Protein AF-A0A928YF68-F1 (afdb_monomer_lite)

Secondary structure (DSSP, 8-state):
---HHHHT-GGGGTSPPP-HHHHHHHHHHT--SPP-----SS----EEEEE--SHHHHHHHHHHHHTT-EEEEE-SSSSTTHHHHHSSTTTTT--

Foldseek 3Di:
DPDPVQVPAPVVVPPHGDPVVVVVVVCVVPDDDDDPQLQAPDAPPAEEEAEALAPVRVVVQSVCVNPRYHYHYHYPDPDHHPPVQCPPPVNVVVD

pLDDT: mean 77.39, std 16.94, range [32.59, 93.44]

Sequence (95 aa):
MHPSCETACRRGAIDSPIAICTLKRSAADFALHPFPQKVAVKKTGKRIAIIGSGPCGLAAAHDLAVKGHDVIIYEALPVAGACSVWESP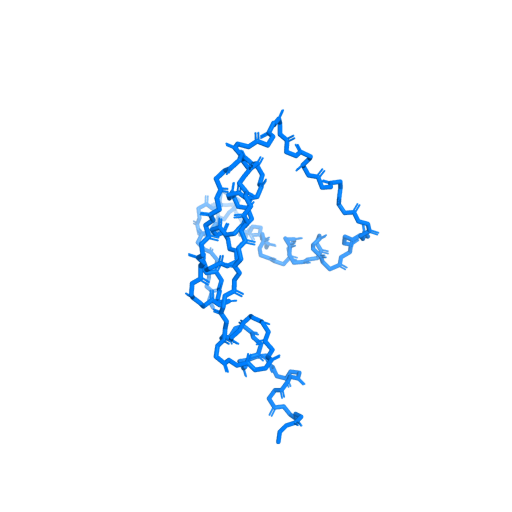IVCRAA

Structure (mmCIF, N/CA/C/O backbone):
data_AF-A0A928YF68-F1
#
_entry.id   AF-A0A928YF68-F1
#
loop_
_atom_site.group_PDB
_atom_site.id
_atom_site.type_symbol
_atom_site.label_atom_id
_atom_site.label_alt_id
_atom_site.label_comp_id
_atom_site.label_asym_id
_atom_site.label_entity_id
_atom_site.label_seq_id
_atom_site.pdbx_PDB_ins_code
_atom_site.Cartn_x
_atom_site.Cartn_y
_atom_site.Cartn_z
_atom_site.occupancy
_atom_site.B_iso_or_equiv
_atom_site.auth_seq_id
_atom_site.auth_comp_id
_atom_site.auth_asym_id
_atom_site.auth_atom_id
_atom_site.pdbx_PDB_model_num
ATOM 1 N N . MET A 1 1 ? 13.236 -11.257 -10.601 1.00 42.12 1 MET A N 1
ATOM 2 C CA . MET A 1 1 ? 11.897 -10.670 -10.815 1.00 42.12 1 MET A CA 1
ATOM 3 C C . MET A 1 1 ? 12.091 -9.376 -11.590 1.00 42.12 1 MET A C 1
ATOM 5 O O . MET A 1 1 ? 12.601 -8.430 -11.010 1.00 42.12 1 MET A O 1
ATOM 9 N N . HIS A 1 2 ? 11.819 -9.361 -12.899 1.00 55.28 2 HIS A N 1
ATOM 10 C CA . HIS A 1 2 ? 11.913 -8.134 -13.698 1.00 55.28 2 HIS A CA 1
ATOM 11 C C . HIS A 1 2 ? 10.718 -7.235 -13.348 1.00 55.28 2 HIS A C 1
ATOM 13 O O . HIS A 1 2 ? 9.579 -7.669 -13.533 1.00 55.28 2 HIS A O 1
ATOM 19 N N . PRO A 1 3 ? 10.929 -6.024 -12.813 1.00 64.62 3 PRO A N 1
ATOM 20 C CA . PRO A 1 3 ? 9.848 -5.084 -12.558 1.00 64.62 3 PRO A CA 1
ATOM 21 C C . PRO A 1 3 ? 9.154 -4.773 -13.884 1.00 64.62 3 PRO A C 1
ATOM 23 O O . PRO A 1 3 ? 9.802 -4.345 -14.838 1.00 64.62 3 PRO A O 1
ATOM 26 N N . SER A 1 4 ? 7.838 -4.972 -13.958 1.00 71.88 4 SER A N 1
ATOM 27 C CA . SER A 1 4 ? 7.061 -4.755 -15.189 1.00 71.88 4 SER A CA 1
ATOM 28 C C . SER A 1 4 ? 7.289 -3.361 -15.790 1.00 71.88 4 SER A C 1
ATOM 30 O O . SER A 1 4 ? 7.345 -3.212 -17.007 1.00 71.88 4 SER A O 1
ATOM 32 N N . CYS A 1 5 ? 7.533 -2.348 -14.954 1.00 87.25 5 CYS A N 1
ATOM 33 C CA . CYS A 1 5 ? 7.859 -0.991 -15.392 1.00 87.25 5 CYS A CA 1
ATOM 34 C C . CYS A 1 5 ? 9.170 -0.880 -16.198 1.00 87.25 5 CYS A C 1
ATOM 36 O O . CYS A 1 5 ? 9.268 -0.017 -17.064 1.00 87.25 5 CYS A O 1
ATOM 38 N N . GLU A 1 6 ? 10.178 -1.709 -15.918 1.00 89.00 6 GLU A N 1
ATOM 39 C CA . GLU A 1 6 ? 11.492 -1.638 -16.579 1.00 89.00 6 GLU A CA 1
ATOM 40 C C . GLU A 1 6 ? 11.453 -2.258 -17.980 1.00 89.00 6 GLU A C 1
ATOM 42 O O . GLU A 1 6 ? 12.152 -1.792 -18.877 1.00 89.00 6 GLU A O 1
ATOM 47 N N . THR A 1 7 ? 10.562 -3.231 -18.203 1.00 86.56 7 THR A N 1
ATOM 48 C CA . THR A 1 7 ? 10.365 -3.865 -19.520 1.00 86.56 7 THR A CA 1
ATOM 49 C C . THR A 1 7 ? 9.819 -2.904 -20.581 1.00 86.56 7 THR A C 1
ATOM 51 O O . THR A 1 7 ? 10.130 -3.047 -21.758 1.00 86.56 7 THR A O 1
ATOM 54 N N . ALA A 1 8 ? 9.056 -1.887 -20.169 1.00 89.12 8 ALA A N 1
ATOM 55 C CA . ALA A 1 8 ? 8.506 -0.855 -21.051 1.00 89.12 8 ALA A CA 1
ATOM 56 C C . ALA A 1 8 ? 9.413 0.390 -21.174 1.00 89.12 8 ALA A C 1
ATOM 58 O O . ALA A 1 8 ? 9.017 1.402 -21.756 1.00 89.12 8 ALA A O 1
ATOM 59 N N . CYS A 1 9 ? 10.618 0.370 -20.594 1.00 89.75 9 CYS A N 1
ATOM 60 C CA . CYS A 1 9 ? 11.495 1.535 -20.573 1.00 89.75 9 CYS A CA 1
ATOM 61 C C . CYS A 1 9 ? 12.070 1.827 -21.969 1.00 89.75 9 CYS A C 1
ATOM 63 O O . CYS A 1 9 ? 12.876 1.058 -22.487 1.00 89.75 9 CYS A O 1
ATOM 65 N N . ARG A 1 10 ? 11.748 2.997 -22.545 1.00 91.31 10 ARG A N 1
ATOM 66 C CA . ARG A 1 10 ? 12.273 3.438 -23.857 1.00 91.31 10 ARG A CA 1
ATOM 67 C C . ARG A 1 10 ? 13.804 3.447 -23.926 1.00 91.31 10 ARG A C 1
ATOM 69 O O . ARG A 1 10 ? 14.366 3.243 -24.995 1.00 91.31 10 ARG A O 1
ATOM 76 N N . ARG A 1 11 ? 14.479 3.683 -22.797 1.00 89.94 11 ARG A N 1
ATOM 77 C CA . ARG A 1 11 ? 15.946 3.713 -22.717 1.00 89.94 11 ARG A CA 1
ATOM 78 C C . ARG A 1 11 ? 16.576 2.354 -23.051 1.00 89.94 11 ARG A C 1
ATOM 80 O O . ARG A 1 11 ? 17.621 2.328 -23.687 1.00 89.94 11 ARG A O 1
ATOM 87 N N . GLY A 1 12 ? 15.874 1.253 -22.764 1.00 87.00 12 GLY A N 1
ATOM 88 C CA . GLY A 1 12 ? 16.303 -0.096 -23.140 1.00 87.00 12 GLY A CA 1
ATOM 89 C C . GLY A 1 12 ? 16.373 -0.348 -24.653 1.00 87.00 12 GLY A C 1
ATOM 90 O O . GLY A 1 12 ? 16.923 -1.360 -25.063 1.00 87.00 12 GLY A O 1
ATOM 91 N N . ALA A 1 13 ? 15.847 0.555 -25.493 1.00 87.56 13 ALA A N 1
ATOM 92 C CA . ALA A 1 13 ? 16.028 0.495 -26.946 1.00 87.56 13 ALA A CA 1
ATOM 93 C C . ALA A 1 13 ? 17.369 1.088 -27.425 1.00 87.56 13 ALA A C 1
ATOM 95 O O . ALA A 1 13 ? 17.707 0.944 -28.596 1.00 87.56 13 ALA A O 1
ATOM 96 N N . ILE A 1 14 ? 18.098 1.796 -26.554 1.00 91.19 14 ILE A N 1
ATOM 97 C CA . ILE A 1 14 ? 19.380 2.447 -26.869 1.00 91.19 14 ILE A CA 1
ATOM 98 C C . ILE A 1 14 ? 20.517 1.717 -26.153 1.00 91.19 14 ILE A C 1
ATOM 100 O O . ILE A 1 14 ? 21.496 1.326 -26.779 1.00 91.19 14 ILE A O 1
ATOM 104 N N . ASP A 1 15 ? 20.383 1.549 -24.840 1.00 88.06 15 ASP A N 1
ATOM 105 C CA . ASP A 1 15 ? 21.351 0.880 -23.977 1.00 88.06 15 ASP A CA 1
ATOM 106 C C . ASP A 1 15 ? 20.613 -0.005 -22.956 1.00 88.06 15 ASP A C 1
ATOM 108 O O . ASP A 1 15 ? 19.942 -0.964 -23.337 1.00 88.06 15 ASP A O 1
ATOM 112 N N . SER A 1 16 ? 20.720 0.284 -21.661 1.00 88.25 16 SER A N 1
ATOM 113 C CA . SER A 1 16 ? 20.074 -0.475 -20.599 1.00 88.25 16 SER A CA 1
ATOM 114 C C . SER A 1 16 ? 18.841 0.257 -20.054 1.00 88.25 16 SER A C 1
ATOM 116 O O . SER A 1 16 ? 18.821 1.488 -19.945 1.00 88.25 16 SER A O 1
ATOM 118 N N . PRO A 1 17 ? 17.772 -0.475 -19.687 1.00 89.56 17 PRO A N 1
ATOM 119 C CA . PRO A 1 17 ? 16.637 0.128 -19.007 1.00 89.56 17 PRO A CA 1
ATOM 120 C C . PRO A 1 17 ? 17.084 0.734 -17.673 1.00 89.56 17 PRO A C 1
ATOM 122 O O . PRO A 1 17 ? 17.978 0.230 -16.991 1.00 89.56 17 PRO A O 1
ATOM 125 N N . ILE A 1 18 ? 16.429 1.824 -17.282 1.00 90.62 18 ILE A N 1
ATOM 126 C CA . ILE A 1 18 ? 16.691 2.465 -15.994 1.00 90.62 18 ILE A CA 1
ATOM 127 C C . ILE A 1 18 ? 16.285 1.501 -14.872 1.00 90.62 18 ILE A C 1
ATOM 129 O O . ILE A 1 18 ? 15.207 0.911 -14.935 1.00 90.62 18 ILE A O 1
ATOM 133 N N . ALA A 1 19 ? 17.104 1.399 -13.820 1.00 90.44 19 ALA A N 1
ATOM 134 C CA . ALA A 1 19 ? 16.824 0.601 -12.622 1.00 90.44 19 ALA A CA 1
ATOM 135 C C . ALA A 1 19 ? 15.738 1.253 -11.735 1.00 90.44 19 ALA A C 1
ATOM 137 O O . ALA A 1 19 ? 15.996 1.724 -10.624 1.00 90.44 19 ALA A O 1
ATOM 138 N N . ILE A 1 20 ? 14.509 1.324 -12.252 1.00 89.69 20 ILE A N 1
ATOM 139 C CA . ILE A 1 20 ? 13.344 1.965 -11.630 1.00 89.69 20 ILE A CA 1
ATOM 140 C C . ILE A 1 20 ? 13.035 1.351 -10.261 1.00 89.69 20 ILE A C 1
ATOM 142 O O . ILE A 1 20 ? 12.683 2.083 -9.337 1.00 89.69 20 ILE A O 1
ATOM 146 N N . CYS A 1 21 ? 13.151 0.031 -10.103 1.00 87.25 21 CYS A N 1
ATOM 147 C CA . CYS A 1 21 ? 12.892 -0.632 -8.824 1.00 87.25 21 CYS A CA 1
ATOM 148 C C . CYS A 1 21 ? 13.877 -0.178 -7.742 1.00 87.25 21 CYS A C 1
ATOM 150 O O . CYS A 1 21 ? 13.457 0.238 -6.662 1.00 87.25 21 CYS A O 1
ATOM 152 N N . THR A 1 22 ? 15.173 -0.162 -8.058 1.00 88.62 22 THR A N 1
ATOM 153 C CA . THR A 1 22 ? 16.222 0.289 -7.134 1.00 88.62 22 THR A CA 1
ATOM 154 C C . THR A 1 22 ? 16.076 1.769 -6.799 1.00 88.62 22 THR A C 1
ATOM 156 O O . THR A 1 22 ? 16.218 2.147 -5.640 1.00 88.62 22 THR A O 1
ATOM 159 N N . LEU A 1 23 ? 15.729 2.607 -7.781 1.00 89.88 23 LEU A N 1
ATOM 160 C CA . LEU A 1 23 ? 15.477 4.031 -7.549 1.00 89.88 23 LEU A CA 1
ATOM 161 C C . LEU A 1 23 ? 14.270 4.261 -6.632 1.00 89.88 23 LEU A C 1
ATOM 163 O O . LEU A 1 23 ? 14.365 5.048 -5.694 1.00 89.88 23 LEU A O 1
ATOM 167 N N . LYS A 1 24 ? 13.155 3.551 -6.858 1.00 88.50 24 LYS A N 1
ATOM 168 C CA . LYS A 1 24 ? 11.969 3.616 -5.987 1.00 88.50 24 LYS A CA 1
ATOM 169 C C . LYS A 1 24 ? 12.286 3.148 -4.572 1.00 88.50 24 LYS A C 1
ATOM 171 O O . LYS A 1 24 ? 11.840 3.778 -3.620 1.00 88.50 24 LYS A O 1
ATOM 176 N N . ARG A 1 25 ? 13.060 2.068 -4.441 1.00 88.31 25 ARG A N 1
ATOM 177 C CA . ARG A 1 25 ? 13.489 1.553 -3.142 1.00 88.31 25 ARG A CA 1
ATOM 178 C C . ARG A 1 25 ? 14.384 2.546 -2.412 1.00 88.31 25 ARG A C 1
ATOM 180 O O . ARG A 1 25 ? 14.078 2.875 -1.281 1.00 88.31 25 ARG A O 1
ATOM 187 N N . SER A 1 26 ? 15.404 3.086 -3.075 1.00 89.69 26 SER A N 1
ATOM 188 C CA . SER A 1 26 ? 16.272 4.121 -2.503 1.00 89.69 26 SER A CA 1
ATOM 189 C C . SER A 1 26 ? 15.454 5.327 -2.029 1.00 89.69 26 SER A C 1
ATOM 191 O O . SER A 1 26 ? 15.565 5.744 -0.883 1.00 89.69 26 SER A O 1
ATOM 193 N N . ALA A 1 27 ? 14.536 5.832 -2.859 1.00 87.56 27 ALA A N 1
ATOM 194 C CA . ALA A 1 27 ? 13.657 6.931 -2.466 1.00 87.56 27 ALA A CA 1
ATOM 195 C C . A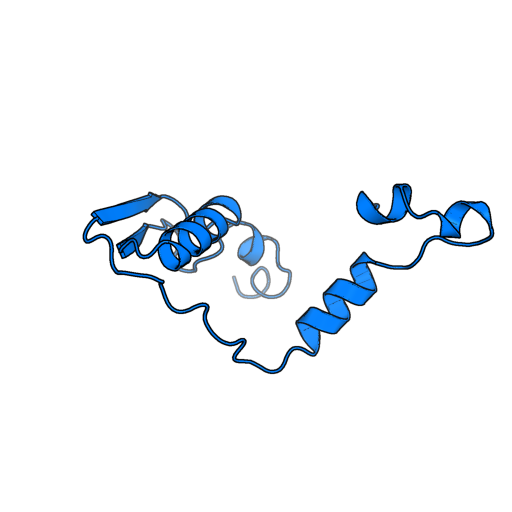LA A 1 27 ? 12.770 6.596 -1.251 1.00 87.56 27 ALA A C 1
ATOM 197 O O . ALA A 1 27 ? 12.526 7.475 -0.431 1.00 87.56 27 ALA A O 1
ATOM 198 N N . ALA A 1 28 ? 12.296 5.352 -1.128 1.00 85.00 28 ALA A N 1
ATOM 199 C CA . ALA A 1 28 ? 11.531 4.893 0.031 1.00 85.00 28 ALA A CA 1
ATOM 200 C C . ALA A 1 28 ? 12.406 4.725 1.287 1.00 85.00 28 ALA A C 1
ATOM 202 O O . ALA A 1 28 ? 11.975 5.106 2.369 1.00 85.00 28 ALA A O 1
ATOM 203 N N . ASP A 1 29 ? 13.631 4.215 1.141 1.00 85.31 29 ASP A N 1
ATOM 204 C CA . ASP A 1 29 ? 14.585 4.006 2.237 1.00 85.31 29 ASP A CA 1
ATOM 205 C C . ASP A 1 29 ? 15.083 5.349 2.811 1.00 85.31 29 ASP A C 1
ATOM 207 O O . ASP A 1 29 ? 15.242 5.493 4.022 1.00 85.31 29 ASP A O 1
ATOM 211 N N . PHE A 1 30 ? 15.298 6.352 1.950 1.00 84.00 30 PHE A N 1
ATOM 212 C CA . PHE A 1 30 ? 15.731 7.703 2.336 1.00 84.00 30 PHE A CA 1
ATOM 213 C C . PHE A 1 30 ? 14.575 8.667 2.632 1.00 84.00 30 PHE A C 1
ATOM 215 O O . PHE A 1 30 ? 14.812 9.840 2.936 1.00 84.00 30 PHE A O 1
ATOM 222 N N . ALA A 1 31 ? 13.323 8.212 2.549 1.00 79.00 31 ALA A N 1
ATOM 223 C CA . ALA A 1 31 ? 12.187 9.039 2.917 1.00 79.00 31 ALA A CA 1
ATOM 224 C C . ALA A 1 31 ? 12.188 9.298 4.432 1.00 79.00 31 ALA A C 1
ATOM 226 O O . ALA A 1 31 ? 11.895 8.418 5.239 1.00 79.00 31 ALA A O 1
ATOM 227 N N . LEU A 1 32 ? 12.489 10.535 4.831 1.00 63.44 32 LEU A N 1
ATOM 228 C CA . LEU A 1 32 ? 12.347 10.982 6.214 1.00 63.44 32 LEU A CA 1
ATOM 229 C C . LEU A 1 32 ? 10.852 11.113 6.545 1.00 63.44 32 LEU A C 1
ATOM 231 O O . LEU A 1 32 ? 10.148 11.953 5.984 1.00 63.44 32 LEU A O 1
ATOM 235 N N . HIS A 1 33 ? 10.356 10.267 7.448 1.00 68.75 33 HIS A N 1
ATOM 236 C CA . HIS A 1 33 ? 9.004 10.391 7.988 1.00 68.75 33 HIS A CA 1
ATOM 237 C C . HIS A 1 33 ? 8.854 11.665 8.848 1.00 68.75 33 HIS A C 1
ATOM 239 O O . HIS A 1 33 ? 9.805 12.054 9.526 1.00 68.75 33 HIS A O 1
ATOM 245 N N . PRO A 1 34 ? 7.652 12.274 8.891 1.00 63.28 34 PRO A N 1
ATOM 246 C CA . PRO A 1 34 ? 6.406 11.773 8.320 1.00 63.28 34 PRO A CA 1
ATOM 247 C C . PRO A 1 34 ? 6.076 12.417 6.967 1.00 63.28 34 PRO A C 1
ATOM 249 O O . PRO A 1 34 ? 6.031 13.639 6.835 1.00 63.28 34 PRO A O 1
ATOM 252 N N . PHE A 1 35 ? 5.742 11.586 5.972 1.00 65.62 35 PHE A N 1
ATOM 253 C CA . PHE A 1 35 ? 4.965 12.060 4.827 1.00 65.62 35 PHE A CA 1
ATOM 254 C C . PHE A 1 35 ? 3.706 12.766 5.347 1.00 65.62 35 PHE A C 1
ATOM 256 O O . PHE A 1 35 ? 3.064 12.234 6.260 1.00 65.62 35 PHE A O 1
ATOM 263 N N . PRO A 1 36 ? 3.323 13.929 4.791 1.00 59.34 36 PRO A N 1
ATOM 264 C CA . PRO A 1 36 ? 2.095 14.591 5.196 1.00 59.34 36 PRO A CA 1
ATOM 265 C C . PRO A 1 36 ? 0.933 13.623 4.968 1.00 59.34 36 PRO A C 1
ATOM 267 O O . PRO A 1 36 ? 0.636 13.244 3.831 1.00 59.34 36 PRO A O 1
ATOM 270 N N . GLN A 1 37 ? 0.298 13.187 6.060 1.00 61.66 37 GLN A N 1
ATOM 271 C CA . GLN A 1 37 ? -0.932 12.411 5.987 1.00 61.66 37 GLN A CA 1
ATOM 272 C C . GLN A 1 37 ? -1.920 13.219 5.149 1.00 61.66 37 GLN A C 1
ATOM 274 O O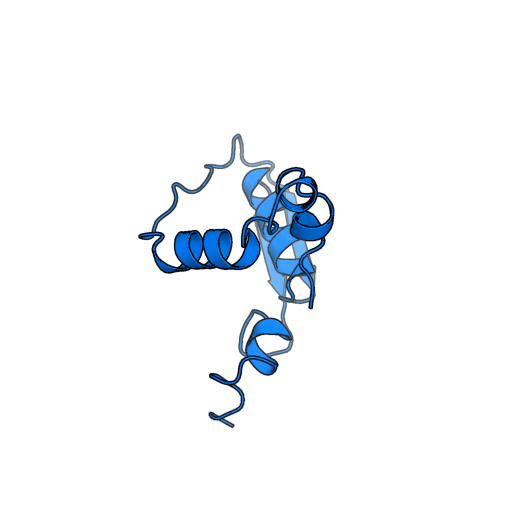 . GLN A 1 37 ? -2.229 14.365 5.480 1.00 61.66 37 GLN A O 1
ATOM 279 N N . LYS A 1 38 ? -2.407 12.634 4.050 1.00 60.25 38 LYS A N 1
ATOM 280 C CA . LYS A 1 38 ? -3.531 13.209 3.310 1.00 60.25 38 LYS A CA 1
ATOM 281 C C . LYS A 1 38 ? -4.717 13.246 4.267 1.00 60.25 38 LYS A C 1
ATOM 283 O O . LYS A 1 38 ? -5.331 12.220 4.547 1.00 60.25 38 LYS A O 1
ATOM 288 N N . VAL A 1 39 ? -4.967 14.425 4.824 1.00 58.25 39 VAL A N 1
ATOM 289 C CA . VAL A 1 39 ? -6.036 14.668 5.789 1.00 58.25 39 VAL A CA 1
ATOM 290 C C . VAL A 1 39 ? -7.363 14.368 5.098 1.00 58.25 39 VAL A C 1
ATOM 292 O O . VAL A 1 39 ? -7.593 14.825 3.976 1.00 58.25 39 VAL A O 1
ATOM 295 N N . ALA A 1 40 ? -8.218 13.566 5.732 1.00 61.72 40 ALA A N 1
ATOM 296 C CA . ALA A 1 40 ? -9.507 13.195 5.162 1.00 61.72 40 ALA A CA 1
ATOM 297 C C . ALA A 1 40 ? -10.333 14.449 4.826 1.00 61.72 40 ALA A C 1
ATOM 299 O O . ALA A 1 40 ? -10.569 15.296 5.687 1.00 61.72 40 ALA A O 1
ATOM 300 N N . VAL A 1 41 ? -10.805 14.534 3.579 1.00 67.31 41 VA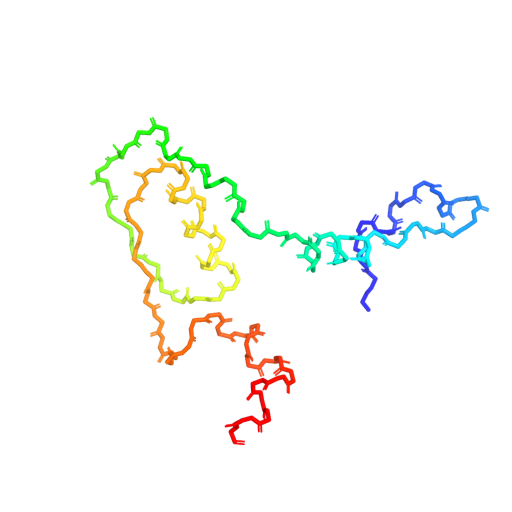L A N 1
ATOM 301 C CA . VAL A 1 41 ? -11.518 15.702 3.025 1.00 67.31 41 VAL A CA 1
ATOM 302 C C . VAL A 1 41 ? -12.832 15.984 3.774 1.00 67.31 41 VAL A C 1
ATOM 304 O O . VAL A 1 41 ? -13.264 17.131 3.858 1.00 67.31 41 VAL A O 1
ATOM 307 N N . LYS A 1 42 ? -13.458 14.954 4.365 1.00 76.56 42 LYS A N 1
ATOM 308 C CA . LYS A 1 42 ? -14.582 15.046 5.315 1.00 76.56 42 LYS A CA 1
ATOM 309 C C . LYS A 1 42 ? -14.826 13.668 5.939 1.00 76.56 42 LYS A C 1
ATOM 311 O O . LYS A 1 42 ? -14.810 12.674 5.217 1.00 76.56 42 LYS A O 1
ATOM 316 N N . LYS A 1 43 ? -15.091 13.573 7.249 1.00 82.25 43 LYS A N 1
ATOM 317 C CA . LYS A 1 43 ? -15.513 12.294 7.857 1.00 82.25 43 LYS A CA 1
ATOM 318 C C . LYS A 1 43 ? -16.889 11.901 7.316 1.00 82.25 43 LYS A C 1
ATOM 320 O O . LYS A 1 43 ? -17.835 12.679 7.393 1.00 82.25 43 LYS A O 1
ATOM 325 N N . THR A 1 44 ? -16.996 10.689 6.788 1.00 84.50 44 THR A N 1
ATOM 326 C CA . THR A 1 44 ? -18.234 10.147 6.198 1.00 84.50 44 THR A CA 1
ATOM 327 C C . THR A 1 44 ? -19.179 9.531 7.233 1.00 84.50 44 THR A C 1
ATOM 329 O O . THR A 1 44 ? -20.333 9.261 6.913 1.00 84.50 44 THR A O 1
ATOM 332 N N . GLY A 1 45 ? -18.696 9.265 8.454 1.00 86.50 45 GLY A N 1
ATOM 333 C CA . GLY A 1 45 ? -19.462 8.629 9.534 1.00 86.50 45 GLY A CA 1
ATOM 334 C C . GLY A 1 45 ? -19.703 7.122 9.360 1.00 86.50 45 GLY A C 1
ATOM 335 O O . GLY A 1 45 ? -20.332 6.503 10.214 1.00 86.50 45 GLY A O 1
ATOM 336 N N . LYS A 1 46 ? -19.206 6.513 8.277 1.00 88.94 46 LYS A N 1
ATOM 337 C CA . LYS A 1 46 ? -19.327 5.070 8.026 1.00 88.94 46 LYS A CA 1
ATOM 338 C C . LYS A 1 46 ? -18.148 4.318 8.641 1.00 88.94 46 LYS A C 1
ATOM 340 O O . LYS A 1 46 ? -17.006 4.748 8.477 1.00 88.94 46 LYS A O 1
ATOM 345 N N . ARG A 1 47 ? -18.448 3.189 9.293 1.00 92.00 47 ARG A N 1
ATOM 346 C CA . ARG A 1 47 ? -17.468 2.250 9.859 1.00 92.00 47 ARG A CA 1
ATOM 347 C C . ARG A 1 47 ? -17.319 1.028 8.959 1.00 92.00 47 ARG A C 1
ATOM 349 O O . ARG A 1 47 ? -18.327 0.461 8.544 1.00 92.00 47 ARG A O 1
ATOM 356 N N . ILE A 1 48 ? -16.083 0.645 8.658 1.00 92.31 48 ILE A N 1
ATOM 357 C CA . ILE A 1 48 ? -15.741 -0.470 7.769 1.00 92.31 48 ILE A CA 1
ATOM 358 C C . ILE A 1 48 ? -14.769 -1.398 8.496 1.00 92.31 48 ILE A C 1
ATOM 360 O O . ILE A 1 48 ? -13.760 -0.947 9.029 1.00 92.31 48 ILE A O 1
ATOM 364 N N . ALA A 1 49 ? -15.070 -2.694 8.496 1.00 93.44 49 ALA A N 1
ATOM 365 C CA . ALA A 1 49 ? -14.188 -3.730 9.017 1.00 93.44 49 ALA A CA 1
ATOM 366 C C . ALA A 1 49 ? -13.467 -4.434 7.860 1.00 93.44 49 ALA A C 1
ATOM 368 O O . ALA A 1 49 ? -14.105 -4.839 6.889 1.00 93.44 49 ALA A O 1
ATOM 369 N N . ILE A 1 50 ? -12.151 -4.592 7.973 1.00 91.62 50 ILE A N 1
ATOM 370 C CA . ILE A 1 50 ? -11.304 -5.332 7.034 1.00 91.62 50 ILE A CA 1
ATOM 371 C C . ILE A 1 50 ? -10.741 -6.541 7.772 1.00 91.62 50 ILE A C 1
ATOM 373 O O . ILE A 1 50 ? -10.207 -6.399 8.867 1.00 91.62 50 ILE A O 1
ATOM 377 N N . ILE A 1 51 ? -10.857 -7.725 7.176 1.00 91.88 51 ILE A N 1
ATOM 378 C CA . ILE A 1 51 ? -10.296 -8.963 7.722 1.00 91.88 51 ILE A CA 1
ATOM 379 C C . ILE A 1 51 ? -9.021 -9.277 6.937 1.00 91.88 51 ILE A C 1
ATOM 381 O O . ILE A 1 51 ? -9.070 -9.476 5.725 1.00 91.88 51 ILE A O 1
ATOM 385 N N . GLY A 1 52 ? -7.890 -9.306 7.635 1.00 88.44 52 GLY A N 1
ATOM 386 C CA . GLY A 1 52 ? -6.555 -9.515 7.088 1.00 88.44 52 GLY A CA 1
ATOM 387 C C . GLY A 1 52 ? -5.773 -8.214 6.884 1.00 88.44 52 GLY A C 1
ATOM 388 O O . GLY A 1 52 ? -6.225 -7.267 6.242 1.00 88.44 52 GLY A O 1
ATOM 389 N N . SER A 1 53 ? -4.546 -8.204 7.393 1.00 87.62 53 SER A N 1
ATOM 390 C CA . SER A 1 53 ? -3.559 -7.118 7.323 1.00 87.62 53 SER A CA 1
ATOM 391 C C . SER A 1 53 ? -2.509 -7.328 6.225 1.00 87.62 53 SER A C 1
ATOM 393 O O . SER A 1 53 ? -1.442 -6.718 6.246 1.00 87.62 53 SER A O 1
ATOM 395 N N . GLY A 1 54 ? -2.795 -8.194 5.250 1.00 87.69 54 GLY A N 1
ATOM 396 C CA . GLY A 1 54 ? -1.951 -8.366 4.069 1.00 87.69 54 GLY A CA 1
ATOM 397 C C . GLY A 1 54 ? -1.871 -7.094 3.206 1.00 87.69 54 GLY A C 1
ATOM 398 O O . GLY A 1 54 ? -2.593 -6.121 3.449 1.00 87.69 54 GLY A O 1
ATOM 399 N N . PRO A 1 55 ? -1.049 -7.097 2.140 1.00 88.69 55 PRO A N 1
ATOM 400 C CA . PRO A 1 55 ? -0.850 -5.922 1.286 1.00 88.69 55 PRO A CA 1
ATOM 401 C C . PRO A 1 55 ? -2.164 -5.388 0.695 1.00 88.69 55 PRO A C 1
ATOM 403 O O . PRO A 1 55 ? -2.363 -4.178 0.623 1.00 88.69 55 PRO A O 1
ATOM 406 N N . CYS A 1 56 ? -3.100 -6.276 0.347 1.00 88.69 56 CYS A N 1
ATOM 407 C CA . CYS A 1 56 ? -4.423 -5.892 -0.143 1.00 88.69 56 CYS A CA 1
ATOM 408 C C . CYS A 1 56 ? -5.275 -5.205 0.938 1.00 88.69 56 CYS A C 1
ATOM 410 O O . CYS A 1 56 ? -5.923 -4.198 0.657 1.00 88.69 56 CYS A O 1
ATOM 412 N N . GLY A 1 57 ? -5.261 -5.726 2.171 1.00 89.12 57 GLY A N 1
ATOM 413 C CA . GLY A 1 57 ? -6.039 -5.184 3.288 1.00 89.12 57 GLY A CA 1
ATOM 414 C C . GLY A 1 57 ? -5.532 -3.815 3.735 1.00 89.12 57 GLY A C 1
ATOM 415 O O . GLY A 1 57 ? -6.325 -2.895 3.923 1.00 89.12 57 GLY A O 1
ATOM 416 N N . LEU A 1 58 ? -4.209 -3.643 3.809 1.00 88.81 58 LEU A N 1
ATOM 417 C CA . LEU A 1 58 ? -3.583 -2.359 4.133 1.00 88.81 58 LEU A CA 1
ATOM 418 C C . LEU A 1 58 ? -3.796 -1.309 3.034 1.00 88.81 58 LEU A C 1
ATOM 420 O O . LEU A 1 58 ? -4.086 -0.155 3.349 1.00 88.81 58 LEU A O 1
ATOM 424 N N . ALA A 1 59 ? -3.715 -1.696 1.756 1.00 89.50 59 ALA A N 1
ATOM 425 C CA . ALA A 1 59 ? -4.008 -0.787 0.647 1.00 89.50 59 ALA A CA 1
ATOM 426 C C . ALA A 1 59 ? -5.474 -0.322 0.669 1.00 89.50 59 ALA A C 1
ATOM 428 O O . ALA A 1 59 ? -5.751 0.874 0.576 1.00 89.50 59 ALA A O 1
ATOM 429 N N . ALA A 1 60 ? -6.415 -1.249 0.877 1.00 91.00 60 ALA A N 1
ATOM 430 C CA . ALA A 1 60 ? -7.831 -0.917 1.007 1.00 91.00 60 ALA A CA 1
ATOM 431 C C . ALA A 1 60 ? -8.097 -0.012 2.221 1.00 91.00 60 ALA A C 1
ATOM 433 O O . ALA A 1 60 ? -8.842 0.964 2.111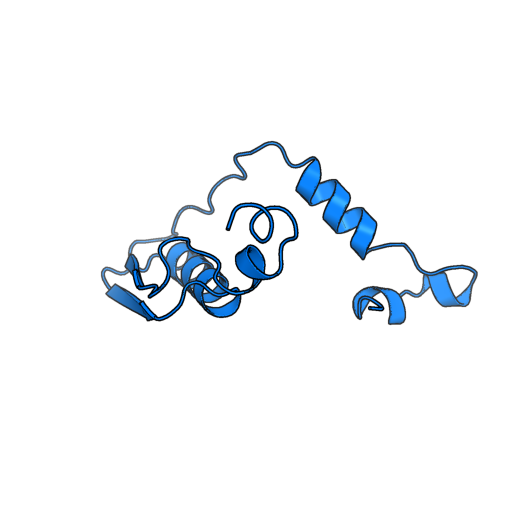 1.00 91.00 60 ALA A O 1
ATOM 434 N N . ALA A 1 61 ? -7.459 -0.293 3.361 1.00 90.44 61 ALA A N 1
ATOM 435 C CA . ALA A 1 61 ? -7.565 0.534 4.557 1.00 90.44 61 ALA A CA 1
ATOM 436 C C . ALA A 1 61 ? -7.079 1.965 4.312 1.00 90.44 61 ALA A C 1
ATOM 438 O O . ALA A 1 61 ? -7.773 2.915 4.672 1.00 90.44 61 ALA A O 1
ATOM 439 N N . HIS A 1 62 ? -5.923 2.119 3.661 1.00 88.56 62 HIS A N 1
ATOM 440 C CA . HIS A 1 62 ? -5.367 3.421 3.310 1.00 88.56 62 HIS A CA 1
ATOM 441 C C . HIS A 1 62 ? -6.339 4.228 2.438 1.00 88.56 62 HIS A C 1
ATOM 443 O O . HIS A 1 62 ? -6.669 5.369 2.765 1.00 88.56 62 HIS A O 1
ATOM 449 N N . ASP A 1 63 ? -6.859 3.630 1.367 1.00 89.62 63 ASP A N 1
ATOM 450 C CA . ASP A 1 63 ? -7.749 4.330 0.439 1.00 89.62 63 ASP A CA 1
ATOM 451 C C . ASP A 1 63 ? -9.080 4.724 1.085 1.00 89.62 63 ASP A C 1
ATOM 453 O O . ASP A 1 63 ? -9.613 5.806 0.825 1.00 89.62 63 ASP A O 1
ATOM 457 N N . LEU A 1 64 ? -9.626 3.865 1.947 1.00 89.19 64 LEU A N 1
ATOM 458 C CA . LEU A 1 64 ? -10.850 4.148 2.694 1.00 89.19 64 LEU A CA 1
ATOM 459 C C . LEU A 1 64 ? -10.631 5.218 3.774 1.00 89.19 64 LEU A C 1
ATOM 461 O O . LEU A 1 64 ? -11.499 6.076 3.958 1.00 89.19 64 LEU A O 1
ATOM 465 N N . ALA A 1 65 ? -9.468 5.228 4.426 1.00 87.12 65 ALA A N 1
ATOM 466 C CA . ALA A 1 65 ? -9.095 6.255 5.395 1.00 87.12 65 ALA A CA 1
ATOM 467 C C . ALA A 1 65 ? -8.923 7.631 4.728 1.00 87.12 65 ALA A C 1
ATOM 469 O O . ALA A 1 65 ? -9.457 8.624 5.224 1.00 87.12 65 ALA A O 1
ATOM 470 N N . VAL A 1 66 ? -8.274 7.696 3.556 1.00 86.56 66 VAL A N 1
ATOM 471 C CA . VAL A 1 66 ? -8.141 8.939 2.766 1.00 86.56 66 VAL A CA 1
ATOM 472 C C . VAL A 1 66 ? -9.512 9.477 2.333 1.00 86.56 66 VAL A C 1
ATOM 474 O O . VAL A 1 66 ? -9.733 10.690 2.322 1.00 86.56 66 VAL A O 1
ATOM 477 N N . LYS A 1 67 ? -10.468 8.586 2.038 1.00 87.25 67 LYS A N 1
ATOM 478 C CA . LYS A 1 67 ? -11.870 8.939 1.741 1.00 87.25 67 LYS A CA 1
ATOM 479 C C . LYS A 1 67 ? -12.678 9.368 2.977 1.00 87.25 67 LYS A C 1
ATOM 481 O O . LYS A 1 67 ? -13.810 9.818 2.823 1.00 87.25 67 LYS A O 1
ATOM 486 N N . GLY A 1 68 ? -12.120 9.264 4.186 1.00 86.88 68 GLY A N 1
ATOM 487 C CA . GLY A 1 68 ? -12.761 9.691 5.431 1.00 86.88 68 GLY A CA 1
ATOM 488 C C . GLY A 1 68 ? -13.715 8.666 6.045 1.00 86.88 68 GLY A C 1
ATOM 489 O O . GLY A 1 68 ? -14.653 9.050 6.752 1.00 86.88 68 GLY A O 1
ATOM 490 N N . HIS A 1 69 ? -13.528 7.378 5.761 1.00 89.06 69 HIS A N 1
ATOM 491 C CA . HIS A 1 69 ? -14.186 6.291 6.487 1.00 89.06 69 HIS A CA 1
ATOM 492 C C . HIS A 1 69 ? -13.410 5.937 7.757 1.00 89.06 69 HIS A C 1
ATOM 494 O O . HIS A 1 69 ? -12.193 6.097 7.814 1.00 89.06 69 HIS A O 1
ATOM 500 N N . ASP A 1 70 ? -14.126 5.447 8.765 1.00 89.00 70 ASP A N 1
ATOM 501 C CA . ASP A 1 70 ? -13.520 4.871 9.961 1.00 89.00 70 ASP A CA 1
ATOM 502 C C . ASP A 1 70 ? -13.278 3.378 9.706 1.00 89.00 70 ASP A C 1
ATOM 504 O O . ASP A 1 70 ? -14.224 2.632 9.439 1.00 89.00 70 ASP A O 1
ATOM 508 N N . VAL A 1 71 ? -12.013 2.961 9.679 1.00 90.75 71 VAL A N 1
ATOM 509 C CA . VAL A 1 71 ? -11.604 1.625 9.228 1.00 90.75 71 VAL A CA 1
ATOM 510 C C . VAL A 1 71 ? -10.952 0.868 10.373 1.00 90.75 71 VAL A C 1
ATOM 512 O O . VAL A 1 71 ? -10.006 1.355 10.986 1.00 90.75 71 VAL A O 1
ATOM 515 N N . ILE A 1 72 ? -11.427 -0.352 10.617 1.00 91.25 72 ILE A N 1
ATOM 516 C CA . ILE A 1 72 ? -10.892 -1.268 11.624 1.00 91.25 72 ILE A CA 1
ATOM 517 C C . ILE A 1 72 ? -10.362 -2.503 10.900 1.00 91.25 72 ILE A C 1
ATOM 519 O O . ILE A 1 72 ? -11.081 -3.111 10.108 1.00 91.25 72 ILE A O 1
ATOM 523 N N . ILE A 1 73 ? -9.111 -2.875 11.163 1.00 90.25 73 ILE A N 1
ATOM 524 C CA . ILE A 1 73 ? -8.484 -4.068 10.586 1.00 90.25 73 ILE A CA 1
ATOM 525 C C . ILE A 1 73 ? -8.420 -5.148 11.664 1.00 90.25 73 ILE A C 1
ATOM 527 O O . ILE A 1 73 ? -7.915 -4.903 12.757 1.00 90.25 73 ILE A O 1
ATOM 531 N N . TYR A 1 74 ? -8.907 -6.339 11.339 1.00 89.81 74 TYR A N 1
ATOM 532 C CA . TYR A 1 74 ? -8.810 -7.537 12.164 1.00 89.81 74 TYR A CA 1
ATOM 533 C C . TYR A 1 74 ? -7.797 -8.488 11.539 1.00 89.81 74 TYR A C 1
ATOM 535 O O . TYR A 1 74 ? -7.909 -8.826 10.364 1.00 89.81 74 TYR A O 1
ATOM 543 N N . GLU A 1 75 ? -6.818 -8.929 12.316 1.00 87.38 75 GLU A N 1
ATOM 544 C CA . GLU A 1 75 ? -5.780 -9.864 11.887 1.00 87.38 75 GLU A CA 1
ATOM 545 C C . GLU A 1 75 ? -5.716 -11.029 12.878 1.00 87.38 75 GLU A C 1
ATOM 547 O O . GLU A 1 75 ? -5.913 -10.836 14.077 1.00 87.38 75 GLU A O 1
ATOM 552 N N . ALA A 1 76 ? -5.483 -12.236 12.365 1.00 84.19 76 ALA A N 1
ATOM 553 C CA . ALA A 1 76 ? -5.356 -13.438 13.182 1.00 84.19 76 ALA A CA 1
ATOM 554 C C . ALA A 1 76 ? -3.962 -13.549 13.819 1.00 84.19 76 ALA A C 1
ATOM 556 O O . ALA A 1 76 ? -3.804 -14.130 14.890 1.00 84.19 76 ALA A O 1
ATOM 557 N N . LEU A 1 77 ? -2.948 -12.998 13.151 1.00 81.44 77 LEU A N 1
ATOM 558 C CA . LEU A 1 77 ? -1.560 -12.984 13.600 1.00 81.44 77 LEU A CA 1
ATOM 559 C C . LEU A 1 77 ? -1.289 -11.825 14.579 1.00 81.44 77 LEU A C 1
ATOM 561 O O . LEU A 1 77 ? -1.891 -10.758 14.463 1.00 81.44 77 LEU A O 1
ATOM 565 N N . PRO A 1 78 ? -0.333 -11.982 15.515 1.00 77.88 78 PRO A N 1
ATOM 566 C CA . PRO A 1 78 ? -0.006 -10.942 16.495 1.00 77.88 78 PRO A CA 1
ATOM 567 C C . PRO A 1 78 ? 0.658 -9.705 15.870 1.00 77.88 78 PRO A C 1
ATOM 569 O O . PRO A 1 78 ? 0.726 -8.655 16.505 1.00 77.88 78 PRO A O 1
ATOM 572 N N . VAL A 1 79 ? 1.157 -9.821 14.635 1.00 77.12 79 VAL A N 1
ATOM 573 C CA . VAL A 1 79 ? 1.840 -8.750 13.907 1.00 77.12 79 VAL A CA 1
ATOM 574 C C . VAL A 1 79 ? 1.103 -8.470 12.601 1.00 77.12 79 VAL A C 1
ATOM 576 O O . VAL A 1 79 ? 0.848 -9.381 11.811 1.00 77.12 79 VAL A O 1
ATOM 579 N N . ALA A 1 80 ? 0.795 -7.194 12.365 1.00 70.88 80 ALA A N 1
ATOM 580 C CA . ALA A 1 80 ? 0.182 -6.735 11.126 1.00 70.88 80 ALA A CA 1
ATOM 581 C C . ALA A 1 80 ? 1.169 -6.803 9.948 1.00 70.88 80 ALA A C 1
ATOM 583 O O . ALA A 1 80 ? 2.357 -6.536 10.110 1.00 70.88 80 ALA A O 1
ATOM 584 N N . GLY A 1 81 ? 0.668 -7.115 8.752 1.00 66.62 81 GLY A N 1
ATOM 585 C CA . GLY A 1 81 ? 1.457 -7.227 7.522 1.00 66.62 81 GLY A CA 1
ATOM 586 C C . GLY A 1 81 ? 1.602 -8.657 6.997 1.00 66.62 81 GLY A C 1
ATOM 587 O O . GLY A 1 81 ? 2.141 -8.824 5.901 1.00 66.62 81 GLY A O 1
ATOM 588 N N . ALA A 1 82 ? 1.105 -9.655 7.750 1.00 61.38 82 ALA A N 1
ATOM 589 C CA . ALA A 1 82 ? 1.054 -11.083 7.412 1.00 61.38 82 ALA A CA 1
ATOM 590 C C . ALA A 1 82 ? 2.213 -11.513 6.483 1.00 61.38 82 ALA A C 1
ATOM 592 O O . ALA A 1 82 ? 3.370 -11.466 6.882 1.00 61.38 82 ALA A O 1
ATOM 593 N N . CYS A 1 83 ? 1.948 -11.841 5.218 1.00 53.22 83 CYS A N 1
ATOM 594 C CA . CYS A 1 83 ? 2.939 -12.367 4.267 1.00 53.22 83 CYS A CA 1
ATOM 595 C C . CYS A 1 83 ? 4.247 -11.550 4.166 1.00 53.22 83 CYS A C 1
ATOM 597 O O . CYS A 1 83 ? 5.333 -12.116 4.262 1.00 53.22 83 CYS A O 1
ATOM 599 N N . SER A 1 84 ? 4.165 -10.216 4.069 1.00 54.91 84 SER A N 1
ATOM 600 C CA . SER A 1 84 ? 5.348 -9.354 3.900 1.00 54.91 84 SER A CA 1
ATOM 601 C C . SER A 1 84 ? 6.294 -9.382 5.101 1.00 54.91 84 SER A C 1
ATOM 603 O O . SER A 1 84 ? 7.483 -9.106 4.961 1.00 54.91 84 SER A O 1
ATOM 605 N N . VAL A 1 85 ? 5.763 -9.681 6.289 1.00 55.06 85 VAL A N 1
ATOM 606 C CA . VAL A 1 85 ? 6.543 -9.760 7.528 1.00 55.06 85 VAL A CA 1
ATOM 607 C C . VAL A 1 85 ? 7.098 -11.168 7.719 1.00 55.06 85 VAL A C 1
ATOM 609 O O . VAL A 1 85 ? 8.234 -11.312 8.151 1.00 55.06 85 VAL A O 1
ATOM 612 N N . TRP A 1 86 ? 6.339 -12.200 7.347 1.00 39.84 86 TRP A N 1
ATOM 613 C CA . TRP A 1 86 ? 6.735 -13.598 7.534 1.00 39.84 86 TRP A CA 1
ATOM 614 C C . TRP A 1 86 ? 7.781 -14.067 6.514 1.00 39.84 86 TRP A C 1
ATOM 616 O O . TRP A 1 86 ? 8.706 -14.782 6.885 1.00 39.84 86 TRP A O 1
ATOM 626 N N . GLU A 1 87 ? 7.712 -13.611 5.260 1.00 40.53 87 GLU A N 1
ATOM 627 C CA . GLU A 1 87 ? 8.756 -13.876 4.251 1.00 40.53 87 GLU A CA 1
ATOM 628 C C . GLU A 1 87 ? 9.970 -12.944 4.387 1.00 40.53 87 GLU A C 1
ATOM 630 O O . GLU A 1 87 ? 10.991 -13.141 3.722 1.00 40.53 87 GLU A O 1
ATOM 635 N N . SER A 1 88 ? 9.895 -11.928 5.255 1.00 50.78 88 SER A N 1
ATOM 636 C CA . SER A 1 88 ? 11.040 -11.066 5.524 1.00 50.78 88 SER A CA 1
ATOM 637 C C . SER A 1 88 ? 12.091 -11.831 6.339 1.00 50.78 88 SER A C 1
ATOM 639 O O . SER A 1 88 ? 11.804 -12.283 7.455 1.00 50.78 88 SER A O 1
ATOM 641 N N . PRO A 1 89 ? 13.346 -11.922 5.859 1.00 45.56 89 PRO A N 1
ATOM 642 C CA . PRO A 1 89 ? 14.418 -12.627 6.565 1.00 45.56 89 PRO A CA 1
ATOM 643 C C . PRO A 1 89 ? 14.755 -12.018 7.938 1.00 45.56 89 PRO A C 1
ATOM 645 O O . PRO A 1 89 ? 15.458 -12.650 8.724 1.00 45.56 89 PRO A O 1
ATOM 648 N N . ILE A 1 90 ? 14.258 -10.810 8.234 1.00 50.50 90 ILE A N 1
ATOM 649 C CA . ILE A 1 90 ? 14.406 -10.126 9.525 1.00 50.50 90 ILE A CA 1
ATOM 650 C C . ILE A 1 90 ? 13.537 -10.754 10.622 1.00 50.50 90 ILE A C 1
ATOM 652 O O . ILE A 1 90 ? 14.005 -10.872 11.750 1.00 50.50 90 ILE A O 1
ATOM 656 N N . VAL A 1 91 ? 12.305 -11.173 10.318 1.00 41.16 91 VAL A N 1
ATOM 657 C CA . VAL A 1 91 ? 11.376 -11.709 11.334 1.00 41.16 91 VAL A CA 1
ATOM 658 C C . VAL A 1 91 ? 11.394 -13.234 11.356 1.00 41.16 91 VAL A C 1
ATOM 660 O O . VAL A 1 91 ? 11.315 -13.823 12.428 1.00 41.16 91 VAL A O 1
ATOM 663 N N . CYS A 1 92 ? 11.629 -13.886 10.214 1.00 34.38 92 CYS A N 1
ATOM 664 C CA . CYS A 1 92 ? 11.744 -15.346 10.145 1.00 34.38 92 CYS A CA 1
ATOM 665 C C . CYS A 1 92 ? 12.950 -15.917 10.933 1.00 34.38 92 CYS A C 1
ATOM 667 O O . CYS A 1 92 ? 13.002 -17.116 11.178 1.00 34.38 92 CYS A O 1
ATOM 669 N N . ARG A 1 93 ? 13.921 -15.081 11.343 1.00 32.59 93 ARG A N 1
ATOM 670 C CA . ARG A 1 93 ? 15.040 -15.463 12.236 1.00 32.59 93 ARG A CA 1
ATOM 671 C C . ARG A 1 93 ? 14.752 -15.278 13.729 1.00 32.59 93 ARG A C 1
ATOM 673 O O . ARG A 1 93 ? 15.600 -15.634 14.540 1.00 32.59 93 ARG A O 1
ATOM 680 N N . ALA A 1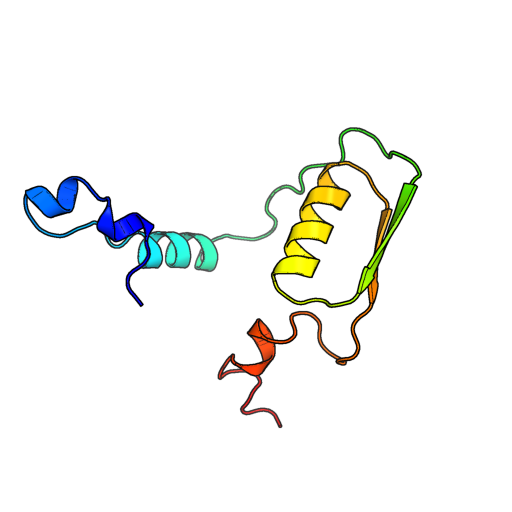 94 ? 13.620 -14.677 14.085 1.00 40.84 94 ALA A N 1
ATOM 681 C CA . ALA A 1 94 ? 13.250 -14.378 15.467 1.00 40.84 94 ALA A CA 1
ATOM 682 C C . ALA A 1 94 ? 12.250 -15.390 16.063 1.00 40.84 94 ALA A C 1
ATOM 684 O O . ALA A 1 94 ? 11.754 -15.157 17.165 1.00 40.84 94 ALA A O 1
ATOM 685 N N . ALA A 1 95 ? 11.960 -16.483 15.347 1.00 38.59 95 ALA A N 1
ATOM 686 C CA . ALA A 1 95 ? 11.132 -17.604 15.794 1.00 38.59 95 ALA A CA 1
ATOM 687 C C . ALA A 1 95 ? 11.978 -18.872 15.960 1.00 38.59 95 ALA A C 1
ATOM 689 O O . ALA A 1 95 ? 12.859 -19.099 15.098 1.00 38.59 95 ALA A O 1
#

Radius of gyration: 18.05 Å; chains: 1; bounding box: 41×33×43 Å